Protein AF-A0A3N2QSH8-F1 (afdb_monomer_lite)

Radius of gyration: 25.94 Å; chains: 1; bounding box: 70×24×80 Å

Foldseek 3Di:
DDLVVLLVVQCVVLVQPDPVLVVLSVLLSVLVVLLVVLVVVLVVQLLVQLLLQQLCLLQVVHSPPSPDGDPVSSVLSVLCSDPDPVSNVVSQVSSVVSVDHSVVSSVVSCVVCVVVSVVSVVSSVVSVVVSVVSSVVSVVVVVVDDDPDDPPPPPPDD

Secondary structure (DSSP, 8-state):
--HHHHHHHHHHHH---SHHHHHHHHHHHHHHHHHHHHHHHHHHHHHHHHHHHHHHHHHTSGGG-TTS--HHHHHHHHHHTSS-HHHHHHHHHHHHHTT--HHHHHHHHHHHHHHHHHHHHHHHHHHHHHHHHHHHHHHHHHHHSPPS----------

pLDDT: mean 88.83, std 12.8, range [48.31, 97.88]

Sequence (158 aa):
MSHEALREALLNDLNPATPYERVLAENIIGLEWEAYRYRRMRDSMIRNRFRELAAGAFAGGGIFEGLITDPESRAQAAALAGANAASHEKASEELAAKGFSVPEILAKAYVELAPTLEPLERHIAQMEERRRRLRGDLDTLTARAPIEDAVLVVNDDD

Structure (mmCIF, N/CA/C/O backbone):
data_AF-A0A3N2QSH8-F1
#
_entry.id   AF-A0A3N2QSH8-F1
#
loop_
_atom_site.group_PDB
_atom_site.id
_atom_site.type_symbol
_atom_site.label_atom_id
_atom_site.label_alt_id
_atom_site.label_comp_id
_atom_site.label_asym_id
_atom_site.label_entity_id
_atom_site.label_seq_id
_atom_site.pdbx_PDB_ins_code
_atom_site.Cartn_x
_atom_site.Cartn_y
_atom_site.Cartn_z
_atom_site.occupancy
_atom_site.B_iso_or_equiv
_atom_site.auth_seq_id
_atom_site.auth_comp_id
_atom_site.auth_asym_id
_atom_site.auth_atom_id
_atom_site.pdbx_PDB_model_num
ATOM 1 N N . MET A 1 1 ? 13.144 -0.237 3.543 1.00 82.00 1 MET A N 1
ATOM 2 C CA . MET A 1 1 ? 13.925 -0.126 2.298 1.00 82.00 1 MET A CA 1
ATOM 3 C C . MET A 1 1 ? 14.118 1.346 1.980 1.00 82.00 1 MET A C 1
ATOM 5 O O . MET A 1 1 ? 13.132 2.080 2.015 1.00 82.00 1 MET A O 1
ATOM 9 N N . SER A 1 2 ? 15.362 1.782 1.784 1.00 92.62 2 SER A N 1
ATOM 10 C CA . SER A 1 2 ? 15.688 3.130 1.303 1.00 92.62 2 SER A CA 1
ATOM 11 C C . SER A 1 2 ? 15.571 3.188 -0.222 1.00 92.62 2 SER A C 1
ATOM 13 O O . SER A 1 2 ? 15.555 2.146 -0.877 1.00 92.62 2 SER A O 1
ATOM 15 N N . HIS A 1 3 ? 15.502 4.399 -0.780 1.00 94.00 3 HIS A N 1
ATOM 16 C CA . HIS A 1 3 ? 15.554 4.590 -2.229 1.00 94.00 3 HIS A CA 1
ATOM 17 C C . HIS A 1 3 ? 16.851 4.023 -2.820 1.00 94.00 3 HIS A C 1
ATOM 19 O O . HIS A 1 3 ? 16.791 3.303 -3.807 1.00 94.00 3 HIS A O 1
ATOM 25 N N . GLU A 1 4 ? 17.997 4.268 -2.173 1.00 94.62 4 GLU A N 1
ATOM 26 C CA . GLU A 1 4 ? 19.292 3.795 -2.676 1.00 94.62 4 GLU A CA 1
ATOM 27 C C . GLU A 1 4 ? 19.375 2.269 -2.725 1.00 94.62 4 GLU A C 1
ATOM 29 O O . GLU A 1 4 ? 19.746 1.713 -3.748 1.00 94.62 4 GLU A O 1
ATOM 34 N N . ALA A 1 5 ? 18.923 1.576 -1.674 1.00 94.19 5 ALA A N 1
ATOM 35 C CA . ALA A 1 5 ? 18.935 0.114 -1.660 1.00 94.19 5 ALA A CA 1
ATOM 36 C C . ALA A 1 5 ? 18.034 -0.488 -2.755 1.00 94.19 5 ALA A C 1
ATOM 38 O O . ALA A 1 5 ? 18.371 -1.515 -3.338 1.00 94.19 5 ALA A O 1
ATOM 39 N N . LEU A 1 6 ? 16.889 0.147 -3.043 1.00 93.25 6 LEU A N 1
ATOM 40 C CA . LEU A 1 6 ? 16.027 -0.259 -4.156 1.00 93.25 6 LEU A CA 1
ATOM 41 C C . LEU A 1 6 ? 16.713 -0.002 -5.501 1.00 93.25 6 LEU A C 1
ATOM 43 O O . LEU A 1 6 ? 16.690 -0.862 -6.378 1.00 93.25 6 LEU A O 1
ATOM 47 N N . ARG A 1 7 ? 17.309 1.181 -5.655 1.00 96.06 7 ARG A N 1
ATOM 48 C CA . ARG A 1 7 ? 17.996 1.599 -6.872 1.00 96.06 7 ARG A CA 1
ATOM 49 C C . ARG A 1 7 ? 19.154 0.666 -7.207 1.00 96.06 7 ARG A C 1
ATOM 51 O O . ARG A 1 7 ? 19.215 0.188 -8.331 1.00 96.06 7 ARG A O 1
ATOM 58 N N . GLU A 1 8 ? 20.025 0.365 -6.249 1.00 95.88 8 GLU A N 1
ATOM 59 C CA . GLU A 1 8 ? 21.145 -0.565 -6.439 1.00 95.88 8 GLU A CA 1
ATOM 60 C C . GLU A 1 8 ? 20.663 -1.963 -6.846 1.00 95.88 8 GLU A C 1
ATOM 62 O O . GLU A 1 8 ? 21.159 -2.531 -7.820 1.00 95.88 8 GLU A O 1
ATOM 67 N N . ALA A 1 9 ? 19.659 -2.501 -6.147 1.00 95.38 9 ALA A N 1
ATOM 68 C CA . ALA A 1 9 ? 19.107 -3.816 -6.456 1.00 95.38 9 ALA A CA 1
ATOM 69 C C . ALA A 1 9 ? 18.508 -3.874 -7.871 1.00 95.38 9 ALA A C 1
ATOM 71 O O . ALA A 1 9 ? 18.767 -4.820 -8.612 1.00 95.38 9 ALA A O 1
ATOM 72 N N . LEU A 1 10 ? 17.741 -2.852 -8.260 1.00 95.31 10 LEU A N 1
ATOM 73 C CA . LEU A 1 10 ? 17.116 -2.796 -9.579 1.00 95.31 10 LEU A CA 1
ATOM 74 C C . LEU A 1 10 ? 18.111 -2.484 -10.695 1.00 95.31 10 LEU A C 1
ATOM 76 O O . LEU A 1 10 ? 17.965 -3.028 -11.779 1.00 95.31 10 LEU A O 1
ATOM 80 N N . LEU A 1 11 ? 19.139 -1.664 -10.472 1.00 95.38 11 LEU A N 1
ATOM 81 C CA . LEU A 1 11 ? 20.185 -1.465 -11.481 1.00 95.38 11 LEU A CA 1
ATOM 82 C C . LEU A 1 11 ? 20.936 -2.766 -11.774 1.00 95.38 11 LEU A C 1
ATOM 84 O O . LEU A 1 11 ? 21.236 -3.032 -12.936 1.00 95.38 11 LEU A O 1
ATOM 88 N N . ASN A 1 12 ? 21.193 -3.581 -10.747 1.00 93.88 12 ASN A N 1
ATOM 89 C CA . ASN A 1 12 ? 21.800 -4.899 -10.924 1.00 93.88 12 ASN A CA 1
ATOM 90 C C . ASN A 1 12 ? 20.878 -5.867 -11.683 1.00 93.88 12 ASN A C 1
ATOM 92 O O . ASN A 1 12 ? 21.361 -6.608 -12.532 1.00 93.88 12 ASN A O 1
ATOM 96 N N . ASP A 1 13 ? 19.570 -5.852 -11.411 1.00 93.88 13 ASP A N 1
ATOM 97 C CA . ASP A 1 13 ? 18.587 -6.703 -12.105 1.00 93.88 13 ASP A CA 1
ATOM 98 C C . ASP A 1 13 ? 18.350 -6.279 -13.565 1.00 93.88 13 ASP A C 1
ATOM 100 O O . ASP A 1 13 ? 18.272 -7.108 -14.470 1.00 93.88 13 ASP A O 1
ATOM 104 N N . LEU A 1 14 ? 18.245 -4.972 -13.811 1.00 94.12 14 LEU A N 1
ATOM 105 C CA . LEU A 1 14 ? 18.000 -4.419 -15.142 1.00 94.12 14 LEU A CA 1
ATOM 106 C C . LEU A 1 14 ? 19.248 -4.480 -16.035 1.00 94.12 14 LEU A C 1
ATOM 108 O O . LEU A 1 14 ? 19.098 -4.489 -17.253 1.00 94.12 14 LEU A O 1
ATOM 112 N N . ASN A 1 15 ? 20.445 -4.501 -15.435 1.00 93.88 15 ASN A N 1
ATOM 113 C CA . ASN A 1 15 ? 21.757 -4.595 -16.083 1.00 93.88 15 ASN A CA 1
ATOM 114 C C . ASN A 1 15 ? 21.886 -3.783 -17.396 1.00 93.88 15 ASN A C 1
ATOM 116 O O . ASN A 1 15 ? 22.159 -4.354 -18.455 1.00 93.88 15 ASN A O 1
ATOM 120 N N . PRO A 1 16 ? 21.675 -2.454 -17.363 1.00 94.38 16 PRO A N 1
ATOM 121 C CA . PRO A 1 16 ? 21.748 -1.631 -18.566 1.00 94.38 16 PRO A CA 1
ATOM 122 C C . PRO A 1 16 ? 23.185 -1.567 -19.107 1.00 94.38 16 PRO A C 1
ATOM 124 O O . PRO A 1 16 ? 24.100 -1.135 -18.399 1.00 94.38 16 PRO A O 1
ATOM 127 N N . ALA A 1 17 ? 23.375 -1.934 -20.374 1.00 92.12 17 ALA A N 1
ATOM 128 C CA . ALA A 1 17 ? 24.671 -1.955 -21.048 1.00 92.12 17 ALA A CA 1
ATOM 129 C C . ALA A 1 17 ? 25.019 -0.599 -21.678 1.00 92.12 17 ALA A C 1
ATOM 131 O O . ALA A 1 17 ? 26.178 -0.181 -21.667 1.00 92.12 17 ALA A O 1
ATOM 132 N N . THR A 1 18 ? 24.021 0.120 -22.199 1.00 93.31 18 THR A N 1
ATOM 133 C CA . THR A 1 18 ? 24.234 1.416 -22.865 1.00 93.31 18 THR A CA 1
ATOM 134 C C . THR A 1 18 ? 23.843 2.612 -21.984 1.00 93.31 18 THR A C 1
ATOM 136 O O . THR A 1 18 ? 23.023 2.485 -21.068 1.00 93.31 18 THR A O 1
ATOM 139 N N . PRO A 1 19 ? 24.369 3.828 -22.254 1.00 93.81 19 PRO A N 1
ATOM 140 C CA . PRO A 1 19 ? 23.937 5.036 -21.546 1.00 93.81 19 PRO A CA 1
ATOM 141 C C . PRO A 1 19 ? 22.431 5.303 -21.664 1.00 93.81 19 PRO A C 1
ATOM 143 O O . PRO A 1 19 ? 21.815 5.791 -20.720 1.00 93.81 19 PRO A O 1
ATOM 146 N N . TYR A 1 20 ? 21.826 4.965 -22.805 1.00 93.50 20 TYR A N 1
ATOM 147 C CA . TYR A 1 20 ? 20.392 5.143 -23.013 1.00 93.50 20 TYR A CA 1
ATOM 148 C C . TYR A 1 20 ? 19.565 4.134 -22.206 1.00 93.50 20 TYR A C 1
ATOM 150 O O . TYR A 1 20 ? 18.618 4.524 -21.524 1.00 93.50 20 TYR A O 1
ATOM 158 N N . GLU A 1 21 ? 19.971 2.863 -22.190 1.00 94.38 21 GLU A N 1
ATOM 159 C CA . GLU A 1 21 ? 19.366 1.843 -21.325 1.00 94.38 21 GLU A CA 1
ATOM 160 C C . GLU A 1 21 ? 19.459 2.227 -19.848 1.00 94.38 21 GLU A C 1
ATOM 162 O O . GLU A 1 21 ? 18.508 2.025 -19.096 1.00 94.38 21 GLU A O 1
ATOM 167 N N . ARG A 1 22 ? 20.562 2.864 -19.430 1.00 95.81 22 ARG A N 1
ATOM 168 C CA . ARG A 1 22 ? 20.713 3.374 -18.062 1.00 95.81 22 ARG A CA 1
ATOM 169 C C . ARG A 1 22 ? 19.676 4.446 -17.734 1.00 95.81 22 ARG A C 1
ATOM 171 O O . ARG A 1 22 ? 19.109 4.413 -16.649 1.00 95.81 22 ARG A O 1
ATOM 178 N N . VAL A 1 23 ? 19.378 5.360 -18.659 1.00 96.69 23 VAL A N 1
ATOM 179 C CA . VAL A 1 23 ? 18.314 6.364 -18.466 1.00 96.69 23 VAL A CA 1
ATOM 180 C C . VAL A 1 23 ? 16.941 5.699 -18.338 1.00 96.69 23 VAL A C 1
ATOM 182 O O . VAL A 1 23 ? 16.148 6.085 -17.478 1.00 96.69 23 VAL A O 1
ATOM 185 N N . LEU A 1 24 ? 16.648 4.685 -19.159 1.00 96.44 24 LEU A N 1
ATOM 186 C CA . LEU A 1 24 ? 15.400 3.924 -19.046 1.00 96.44 24 LEU A CA 1
ATOM 187 C C . LEU A 1 24 ? 15.309 3.187 -17.705 1.00 96.44 24 LEU A C 1
ATOM 189 O O . LEU A 1 24 ? 14.265 3.245 -17.053 1.00 96.44 24 LEU A O 1
ATOM 193 N N . ALA A 1 25 ? 16.402 2.564 -17.265 1.00 97.12 25 ALA A N 1
ATOM 194 C CA . ALA A 1 25 ? 16.480 1.879 -15.983 1.00 97.12 25 ALA A CA 1
ATOM 195 C C . ALA A 1 25 ? 16.228 2.833 -14.803 1.00 97.12 25 ALA A C 1
ATOM 197 O O . ALA A 1 25 ? 15.395 2.537 -13.950 1.00 97.12 25 ALA A O 1
ATOM 198 N N . GLU A 1 26 ? 16.851 4.015 -14.784 1.00 97.38 26 GLU A N 1
ATOM 199 C CA . GLU A 1 26 ? 16.611 5.030 -13.743 1.00 97.38 26 GLU A CA 1
ATOM 200 C C . GLU A 1 26 ? 15.147 5.503 -13.722 1.00 97.38 26 GLU A C 1
ATOM 202 O O . GLU A 1 26 ? 14.553 5.661 -12.655 1.00 97.38 26 GLU A O 1
ATOM 207 N N . ASN A 1 27 ? 14.516 5.657 -14.891 1.00 97.69 27 ASN A N 1
ATOM 208 C CA . ASN A 1 27 ? 13.095 6.004 -14.970 1.00 97.69 27 ASN A CA 1
ATOM 209 C C . ASN A 1 27 ? 12.192 4.891 -14.410 1.00 97.69 27 ASN A C 1
ATOM 211 O O . ASN A 1 27 ? 11.222 5.182 -13.709 1.00 97.69 27 ASN A O 1
ATOM 215 N N . ILE A 1 28 ? 12.502 3.622 -14.698 1.00 97.81 28 ILE A N 1
ATOM 216 C CA . ILE A 1 28 ? 11.795 2.459 -14.136 1.00 97.81 28 ILE A CA 1
ATOM 217 C C . ILE A 1 28 ? 11.923 2.450 -12.609 1.00 97.81 28 ILE A C 1
ATO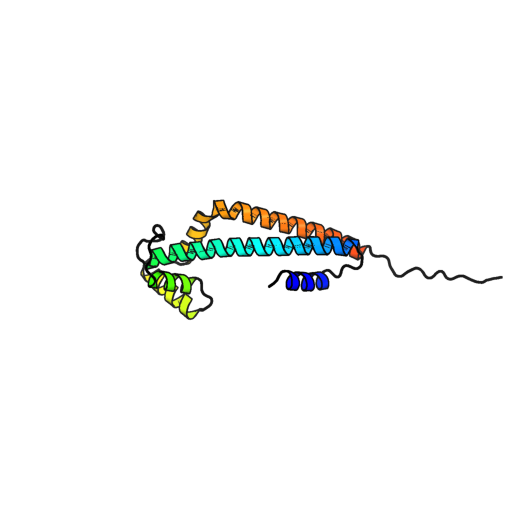M 219 O O . ILE A 1 28 ? 10.924 2.266 -11.913 1.00 97.81 28 ILE A O 1
ATOM 223 N N . ILE A 1 29 ? 13.127 2.693 -12.089 1.00 97.38 29 ILE A N 1
ATOM 224 C CA . ILE A 1 29 ? 13.412 2.739 -10.649 1.00 97.38 29 ILE A CA 1
ATOM 225 C C . ILE A 1 29 ? 12.629 3.863 -9.971 1.00 97.38 29 ILE A C 1
ATOM 227 O O . ILE A 1 29 ? 12.003 3.631 -8.934 1.00 97.38 29 ILE A O 1
ATOM 231 N N . GLY A 1 30 ? 12.612 5.056 -10.571 1.00 97.38 30 GLY A N 1
ATOM 232 C CA . GLY A 1 30 ? 11.832 6.187 -10.070 1.00 97.38 30 GLY A CA 1
ATOM 233 C C . GLY A 1 30 ? 10.345 5.848 -9.949 1.00 97.38 30 GLY A C 1
ATOM 234 O O . GLY A 1 30 ? 9.751 6.047 -8.889 1.00 97.38 30 GLY A O 1
ATOM 235 N N . LEU A 1 31 ? 9.764 5.244 -10.992 1.00 97.50 31 LEU A N 1
ATOM 236 C CA . LEU A 1 31 ? 8.364 4.804 -10.980 1.00 97.50 31 LEU A CA 1
ATOM 237 C C . LEU A 1 31 ? 8.097 3.728 -9.922 1.00 97.50 31 LEU A C 1
ATOM 239 O O . LEU A 1 31 ? 7.061 3.766 -9.258 1.00 97.50 31 LEU A O 1
ATOM 243 N N . GLU A 1 32 ? 9.018 2.780 -9.735 1.00 96.94 32 GLU A N 1
ATOM 244 C CA . GLU A 1 32 ? 8.866 1.738 -8.716 1.00 96.94 32 GLU A CA 1
ATOM 245 C C . GLU A 1 32 ? 8.893 2.325 -7.303 1.00 96.94 32 GLU A C 1
ATOM 247 O O . GLU A 1 32 ? 8.078 1.962 -6.447 1.00 96.94 32 GLU A O 1
ATOM 252 N N . TRP A 1 33 ? 9.801 3.269 -7.058 1.00 96.88 33 TRP A N 1
ATOM 253 C CA . TRP A 1 33 ? 9.900 3.944 -5.774 1.00 96.88 33 TRP A CA 1
ATOM 254 C C . TRP A 1 33 ? 8.655 4.769 -5.458 1.00 96.88 33 TRP A C 1
ATOM 256 O O . TRP A 1 33 ? 8.132 4.703 -4.340 1.00 96.88 33 TRP A O 1
ATOM 266 N N . GLU A 1 34 ? 8.153 5.526 -6.431 1.00 96.62 34 GLU A N 1
ATOM 267 C CA . GLU A 1 34 ? 6.919 6.287 -6.272 1.00 96.62 34 GLU A CA 1
ATOM 268 C C . GLU A 1 34 ? 5.737 5.349 -6.008 1.00 96.62 34 GLU A C 1
ATOM 270 O O . GLU A 1 34 ? 5.054 5.510 -4.993 1.00 96.62 34 GLU A O 1
ATOM 275 N N . ALA A 1 35 ? 5.554 4.296 -6.808 1.00 96.12 35 ALA A N 1
ATOM 276 C CA . ALA A 1 35 ? 4.497 3.309 -6.591 1.00 96.12 35 ALA A CA 1
ATOM 277 C C . ALA A 1 35 ? 4.576 2.665 -5.196 1.00 96.12 35 ALA A C 1
ATOM 279 O O . ALA A 1 35 ? 3.560 2.544 -4.505 1.00 96.12 35 ALA A O 1
ATOM 280 N N . TYR A 1 36 ? 5.778 2.318 -4.726 1.00 95.25 36 TYR A N 1
ATOM 281 C CA . TYR A 1 36 ? 5.994 1.837 -3.361 1.00 95.25 36 TYR A CA 1
ATOM 282 C C . TYR A 1 36 ? 5.563 2.865 -2.302 1.00 95.25 36 TYR A C 1
ATOM 284 O O . TYR A 1 36 ? 4.869 2.507 -1.345 1.00 95.25 36 TYR A O 1
ATOM 292 N N . ARG A 1 37 ? 5.923 4.145 -2.464 1.00 95.81 37 ARG A N 1
ATOM 293 C CA . ARG A 1 37 ? 5.518 5.214 -1.536 1.00 95.81 37 ARG A CA 1
ATOM 294 C C . ARG A 1 37 ? 4.004 5.395 -1.495 1.00 95.81 37 ARG A C 1
ATOM 296 O O . ARG A 1 37 ? 3.452 5.510 -0.401 1.00 95.81 37 ARG A O 1
ATOM 303 N N . TYR A 1 38 ? 3.339 5.381 -2.647 1.00 96.25 38 TYR A N 1
ATOM 304 C CA . TYR A 1 38 ? 1.884 5.501 -2.726 1.00 96.25 38 TYR A CA 1
ATOM 305 C C . TYR A 1 38 ? 1.171 4.302 -2.096 1.00 96.25 38 TYR A C 1
ATOM 307 O O . TYR A 1 38 ? 0.248 4.499 -1.306 1.00 96.25 38 TYR A O 1
ATOM 315 N N . ARG A 1 39 ? 1.643 3.071 -2.341 1.00 95.69 39 ARG A N 1
ATOM 316 C CA . ARG A 1 39 ? 1.136 1.867 -1.657 1.00 95.69 39 ARG A CA 1
ATOM 317 C C . ARG A 1 39 ? 1.293 1.983 -0.140 1.00 95.69 39 ARG A C 1
ATOM 319 O O . ARG A 1 39 ? 0.333 1.787 0.596 1.00 95.69 39 ARG A O 1
ATOM 326 N N . ARG A 1 40 ? 2.468 2.407 0.335 1.00 95.50 40 ARG A N 1
ATOM 327 C CA . ARG A 1 40 ? 2.722 2.619 1.768 1.00 95.50 40 ARG A CA 1
ATOM 328 C C . ARG A 1 40 ? 1.818 3.697 2.370 1.00 95.50 40 ARG A C 1
ATOM 330 O O . ARG A 1 40 ? 1.364 3.538 3.504 1.00 95.50 40 ARG A O 1
ATOM 337 N N . MET A 1 41 ? 1.571 4.787 1.647 1.00 95.81 41 MET A N 1
ATOM 338 C CA . MET A 1 41 ? 0.663 5.847 2.083 1.00 95.81 41 MET A CA 1
ATOM 339 C C . MET A 1 41 ? -0.774 5.328 2.197 1.00 95.81 41 MET A C 1
ATOM 341 O O . MET A 1 41 ? -1.374 5.477 3.260 1.00 95.81 41 MET A O 1
ATOM 345 N N . ARG A 1 42 ? -1.277 4.640 1.162 1.00 95.75 42 ARG A N 1
ATOM 346 C CA . ARG A 1 42 ? -2.593 3.982 1.153 1.00 95.75 42 ARG A CA 1
ATOM 347 C C . ARG A 1 42 ? -2.750 3.036 2.344 1.00 95.75 42 ARG A C 1
ATOM 349 O O . ARG A 1 42 ? -3.691 3.166 3.121 1.00 95.75 42 ARG A O 1
ATOM 356 N N . ASP A 1 43 ? -1.791 2.135 2.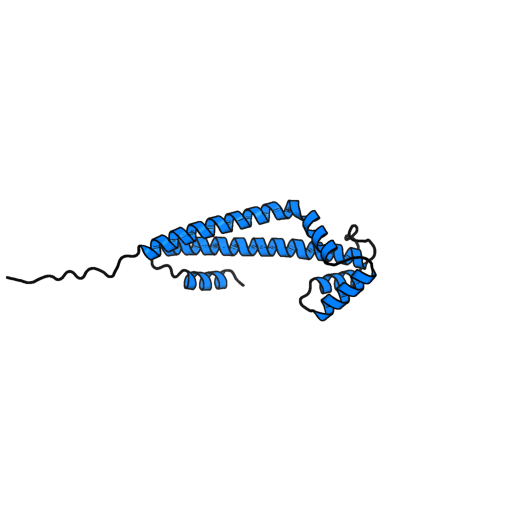537 1.00 95.06 43 ASP A N 1
ATOM 357 C CA . ASP A 1 43 ? -1.830 1.150 3.621 1.00 95.06 43 ASP A CA 1
ATOM 358 C C . ASP A 1 43 ? -1.781 1.821 5.005 1.00 95.06 43 ASP A C 1
ATOM 360 O O . ASP A 1 43 ? -2.417 1.355 5.950 1.00 95.06 43 ASP A O 1
ATOM 364 N N . SER A 1 44 ? -1.052 2.936 5.137 1.00 95.00 44 SER A N 1
ATOM 365 C CA . SER A 1 44 ? -0.996 3.704 6.388 1.00 95.00 44 SER A CA 1
ATOM 366 C C . SER A 1 44 ? -2.328 4.392 6.686 1.00 95.00 44 SER A C 1
ATOM 368 O O . SER A 1 44 ? -2.777 4.355 7.829 1.00 95.00 44 SER A O 1
ATOM 370 N N . MET A 1 45 ? -2.983 4.969 5.672 1.00 95.38 45 MET A N 1
ATOM 371 C CA . MET A 1 45 ? -4.317 5.564 5.806 1.00 95.38 45 MET A CA 1
ATOM 372 C C . MET A 1 45 ? -5.344 4.520 6.252 1.00 95.38 45 MET A C 1
ATOM 374 O O . MET A 1 45 ? -6.031 4.734 7.249 1.00 95.38 45 MET A O 1
ATOM 378 N N . ILE A 1 46 ? -5.385 3.363 5.581 1.00 95.19 46 ILE A N 1
ATOM 379 C CA . ILE A 1 46 ? -6.303 2.266 5.921 1.00 95.19 46 ILE A CA 1
ATOM 380 C C . ILE A 1 46 ? -6.051 1.772 7.345 1.00 95.19 46 ILE A C 1
ATOM 382 O O . ILE A 1 46 ? -6.989 1.670 8.131 1.00 95.19 46 ILE A O 1
ATOM 386 N N . ARG A 1 47 ? -4.791 1.500 7.713 1.00 94.25 47 ARG A N 1
ATOM 387 C CA . ARG A 1 47 ? -4.457 1.026 9.066 1.00 94.25 47 ARG A CA 1
ATOM 388 C C . ARG A 1 47 ? -4.803 2.042 10.145 1.00 94.25 47 ARG A C 1
ATOM 390 O O . ARG A 1 47 ? -5.268 1.643 11.208 1.00 94.25 47 ARG A O 1
ATOM 397 N N . ASN A 1 48 ? -4.568 3.329 9.900 1.00 93.81 48 ASN A N 1
ATOM 398 C CA . ASN A 1 48 ? -4.916 4.371 10.860 1.00 93.81 48 ASN A CA 1
ATOM 399 C C . ASN A 1 48 ? -6.430 4.450 11.039 1.00 93.81 48 ASN A C 1
ATOM 401 O O . ASN A 1 48 ? -6.901 4.385 12.171 1.00 93.81 48 ASN A O 1
ATOM 405 N N . ARG A 1 49 ? -7.192 4.468 9.938 1.00 93.75 49 ARG A N 1
ATOM 406 C CA . ARG A 1 49 ? -8.652 4.521 10.025 1.00 93.75 49 ARG A CA 1
ATOM 407 C C . ARG A 1 49 ? -9.238 3.277 10.684 1.00 93.75 49 ARG A C 1
ATOM 409 O O . ARG A 1 49 ? -10.106 3.387 11.541 1.00 93.75 49 ARG A O 1
ATOM 416 N N . PHE A 1 50 ? -8.720 2.099 10.348 1.00 94.50 50 PHE A N 1
ATOM 417 C CA . PHE A 1 50 ? -9.082 0.852 11.014 1.00 94.50 50 PHE A CA 1
ATOM 418 C C . PHE A 1 50 ? -8.869 0.935 12.534 1.00 94.50 50 PHE A C 1
ATOM 420 O O . PHE A 1 50 ? -9.765 0.573 13.291 1.00 94.50 50 PHE A O 1
ATOM 427 N N . ARG A 1 51 ? -7.722 1.457 12.994 1.00 93.12 51 ARG A N 1
ATOM 428 C CA . ARG A 1 51 ? -7.436 1.618 14.431 1.00 93.12 51 ARG A CA 1
ATOM 429 C C . ARG A 1 51 ? -8.391 2.589 15.118 1.00 93.12 51 ARG A C 1
ATOM 431 O O . ARG A 1 51 ? -8.801 2.317 16.239 1.00 93.12 51 ARG A O 1
ATOM 438 N N . GLU A 1 52 ? -8.750 3.693 14.469 1.00 91.81 52 GLU A N 1
ATOM 439 C CA . GLU A 1 52 ? -9.729 4.651 15.004 1.00 91.81 52 GLU A CA 1
ATOM 440 C C . GLU A 1 52 ? -11.102 3.998 15.196 1.00 91.81 52 GLU A C 1
ATOM 442 O O . GLU A 1 52 ? -11.696 4.086 16.271 1.00 91.81 52 GLU A O 1
ATOM 447 N N . LEU A 1 53 ? -11.583 3.290 14.171 1.00 92.69 53 LEU A N 1
ATOM 448 C CA . LEU A 1 53 ? -12.870 2.598 14.215 1.00 92.69 53 LEU A CA 1
ATOM 449 C C . LEU A 1 53 ? -12.872 1.455 15.241 1.00 92.69 53 LEU A C 1
ATOM 451 O O . LEU A 1 53 ? -13.831 1.308 15.997 1.00 92.69 53 LEU A O 1
ATOM 455 N N . ALA A 1 54 ? -11.789 0.677 15.306 1.00 92.69 54 ALA A N 1
ATOM 456 C CA . ALA A 1 54 ? -11.622 -0.383 16.293 1.00 92.69 54 ALA A CA 1
ATOM 457 C C . ALA A 1 54 ? -11.589 0.167 17.724 1.00 92.69 54 ALA A C 1
ATOM 459 O O . ALA A 1 54 ? -12.236 -0.392 18.604 1.00 92.69 54 ALA A O 1
ATOM 460 N N . ALA A 1 55 ? -10.901 1.286 17.962 1.00 92.38 55 ALA A N 1
ATOM 461 C CA . ALA A 1 55 ? -10.873 1.913 19.279 1.00 92.38 55 ALA A CA 1
ATOM 462 C C . ALA A 1 55 ? -12.270 2.406 19.701 1.00 92.38 55 ALA A C 1
ATOM 464 O O . ALA A 1 55 ? -12.652 2.225 20.854 1.00 92.38 55 ALA A O 1
ATOM 465 N N . GLY A 1 56 ? -13.060 2.962 18.774 1.00 90.81 56 GLY A N 1
ATOM 466 C CA . GLY A 1 56 ? -14.463 3.316 19.034 1.00 90.81 56 GLY A CA 1
ATOM 467 C C . GLY A 1 56 ? -15.329 2.101 19.388 1.00 90.81 56 GLY A C 1
ATOM 468 O O . GLY A 1 56 ? -16.117 2.146 20.335 1.00 90.81 56 GLY A O 1
ATOM 469 N N . ALA A 1 57 ? -15.125 0.982 18.687 1.00 90.94 57 ALA A N 1
ATOM 470 C CA . ALA A 1 57 ? -15.809 -0.277 18.972 1.00 90.94 57 ALA A CA 1
ATOM 471 C C . ALA A 1 57 ? -15.446 -0.844 20.360 1.00 90.94 57 ALA A C 1
ATOM 473 O O . ALA A 1 57 ? -16.335 -1.288 21.090 1.00 90.94 57 ALA A O 1
ATOM 474 N N . PHE A 1 58 ? -14.174 -0.771 20.772 1.00 90.56 58 PHE A N 1
ATOM 475 C CA . PHE A 1 58 ? -13.751 -1.163 22.123 1.00 90.56 58 PHE A CA 1
ATOM 476 C C . PHE A 1 58 ? -14.342 -0.259 23.211 1.00 90.56 58 PHE A C 1
ATOM 478 O O . PHE A 1 58 ? -14.847 -0.779 24.211 1.00 90.56 58 PHE A O 1
ATOM 485 N N . ALA A 1 59 ? -14.383 1.055 22.978 1.00 88.44 59 ALA A N 1
ATOM 486 C CA . ALA A 1 59 ? -14.936 2.041 23.908 1.00 88.44 59 ALA A CA 1
ATOM 487 C C . ALA A 1 59 ? -16.471 1.971 24.055 1.00 88.44 59 ALA A C 1
ATOM 489 O O . ALA A 1 59 ? -17.036 2.602 24.945 1.00 88.44 59 ALA A O 1
ATOM 490 N N . GLY A 1 60 ? -17.162 1.205 23.201 1.00 81.38 60 GLY A N 1
ATOM 491 C CA . GLY A 1 60 ? -18.618 1.039 23.244 1.00 81.38 60 GLY A CA 1
ATOM 492 C C . GLY A 1 60 ? -19.418 2.087 22.458 1.00 81.38 60 GLY A C 1
ATOM 493 O O . GLY A 1 60 ? -20.636 1.964 22.399 1.00 81.38 60 GLY A O 1
ATOM 494 N N . GLY A 1 61 ? -18.762 3.051 21.793 1.00 69.88 61 GLY A N 1
ATOM 495 C CA . GLY A 1 61 ? -19.395 4.026 20.875 1.00 69.88 61 GLY A CA 1
ATOM 496 C C . GLY A 1 61 ? -19.733 3.448 19.489 1.00 69.88 61 GLY A C 1
ATOM 497 O O . GLY A 1 61 ? -20.154 4.142 18.562 1.00 69.88 61 GLY A O 1
ATOM 498 N N . GLY A 1 62 ? -19.509 2.145 19.312 1.00 71.62 62 GLY A N 1
ATOM 499 C CA . GLY A 1 62 ? -19.687 1.445 18.049 1.00 71.62 62 GLY A CA 1
ATOM 500 C C . GLY A 1 62 ? -18.718 1.903 16.957 1.00 71.62 62 GLY A C 1
ATOM 501 O O . GLY A 1 62 ? -17.812 2.709 17.161 1.00 71.62 62 GLY A O 1
ATOM 502 N N . ILE A 1 63 ? -18.918 1.386 15.746 1.00 66.00 63 ILE A N 1
ATOM 503 C CA . ILE A 1 63 ? -18.030 1.655 14.603 1.00 66.00 63 ILE A CA 1
ATOM 504 C C . ILE A 1 63 ? -18.267 3.061 14.005 1.00 66.00 63 ILE A C 1
ATOM 506 O O . ILE A 1 63 ? -17.811 3.340 12.903 1.00 66.00 63 ILE A O 1
ATOM 510 N N . PHE A 1 64 ? -19.051 3.940 14.638 1.00 63.66 64 PHE A N 1
ATOM 511 C CA . PHE A 1 64 ? -19.419 5.261 14.096 1.00 63.66 64 PHE A CA 1
ATOM 512 C C . PHE A 1 64 ? -18.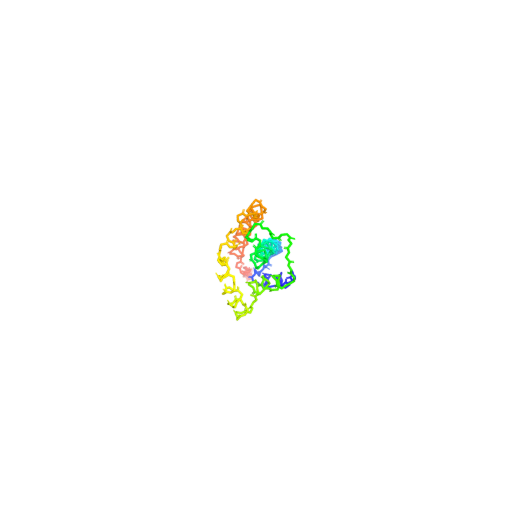847 6.439 14.907 1.00 63.66 64 PHE A C 1
ATOM 514 O O . PHE A 1 64 ? -18.743 7.533 14.359 1.00 63.66 64 PHE A O 1
ATOM 521 N N . GLU A 1 65 ? -18.411 6.231 16.155 1.00 60.34 65 GLU A N 1
ATOM 522 C CA . GLU A 1 65 ? -18.070 7.319 17.095 1.00 60.34 65 GLU A CA 1
ATOM 523 C C . GLU A 1 65 ? -16.586 7.349 17.519 1.00 60.34 65 GLU A C 1
ATOM 525 O O . GLU A 1 65 ? -16.246 7.698 18.646 1.00 60.34 65 GLU A O 1
ATOM 530 N N . GLY A 1 66 ? -15.660 7.009 16.618 1.00 55.06 66 GLY A N 1
ATOM 531 C CA . GLY A 1 66 ? -14.224 6.840 16.917 1.00 55.06 66 GLY A CA 1
ATOM 532 C C . GLY A 1 66 ? -13.416 8.092 17.314 1.00 55.06 66 GLY A C 1
ATOM 533 O O . GLY A 1 66 ? -12.195 8.077 17.186 1.00 55.06 66 GLY A O 1
ATOM 534 N N . LEU A 1 67 ? -14.041 9.189 17.755 1.00 60.06 67 LEU A N 1
ATOM 535 C CA . LEU A 1 67 ? -13.349 10.459 18.030 1.00 60.06 67 LEU A CA 1
ATOM 536 C C . LEU A 1 67 ? -12.892 10.623 19.489 1.00 60.06 67 LEU A C 1
ATOM 538 O O . LEU A 1 67 ? -11.931 11.352 19.739 1.00 60.06 67 LEU A O 1
ATOM 542 N N . ILE A 1 68 ? -13.517 9.934 20.451 1.00 61.66 68 ILE A N 1
ATOM 543 C CA . ILE A 1 68 ? -13.121 9.977 21.868 1.00 61.66 68 ILE A CA 1
ATOM 544 C C . ILE A 1 68 ? -13.001 8.545 22.386 1.00 61.66 68 ILE A C 1
ATOM 546 O O . ILE A 1 68 ? -13.996 7.862 22.595 1.00 61.66 68 ILE A O 1
ATOM 550 N N . THR A 1 69 ? -11.765 8.092 22.588 1.00 76.00 69 THR A N 1
ATOM 551 C CA . THR A 1 69 ? -11.457 6.740 23.069 1.00 76.00 69 THR A CA 1
ATOM 552 C C . THR A 1 69 ? -10.405 6.825 24.165 1.00 76.00 69 THR A C 1
ATOM 554 O O . THR A 1 69 ? -9.441 7.592 24.049 1.00 76.00 69 THR A O 1
ATOM 557 N N . ASP A 1 70 ? -10.558 6.020 25.206 1.00 86.75 70 ASP A N 1
ATOM 558 C CA . ASP A 1 70 ? -9.582 5.902 26.281 1.00 86.75 70 ASP A CA 1
ATOM 559 C C . ASP A 1 70 ? -8.277 5.208 25.797 1.00 86.75 70 ASP A C 1
ATOM 561 O O . ASP A 1 70 ? -8.230 4.636 24.697 1.00 86.75 70 ASP A O 1
ATOM 565 N N . PRO A 1 71 ? -7.177 5.287 26.570 1.00 89.31 71 PRO A N 1
ATOM 566 C CA . PRO A 1 71 ? -5.904 4.668 26.198 1.00 89.31 71 PRO A CA 1
ATOM 567 C C . PRO A 1 71 ? -5.941 3.138 26.055 1.00 89.31 71 PRO A C 1
ATOM 569 O O . PRO A 1 71 ? -5.179 2.602 25.249 1.00 89.31 71 PRO A O 1
ATOM 572 N N . GLU A 1 72 ? -6.801 2.438 26.799 1.00 90.38 72 GLU A N 1
ATOM 573 C CA . GLU A 1 72 ? -6.929 0.976 26.762 1.00 90.38 72 GLU A CA 1
ATOM 574 C C . GLU A 1 72 ? -7.563 0.533 25.442 1.00 90.38 72 GLU A C 1
ATOM 576 O O . GLU A 1 72 ? -6.970 -0.270 24.716 1.00 90.38 72 GLU A O 1
ATOM 581 N N . SER A 1 73 ? -8.668 1.170 25.045 1.00 90.00 73 SER A N 1
ATOM 582 C CA . SER A 1 73 ? -9.318 0.939 23.748 1.00 90.00 73 SER A CA 1
ATOM 583 C C . SER A 1 73 ? -8.361 1.162 22.568 1.00 90.00 73 SER A C 1
ATOM 585 O O . SER A 1 73 ? -8.372 0.422 21.580 1.00 90.00 73 SER A O 1
ATOM 587 N N . ARG A 1 74 ? -7.466 2.158 22.667 1.00 89.62 74 ARG A N 1
ATOM 588 C CA . ARG A 1 74 ? -6.420 2.399 21.653 1.00 89.62 74 ARG A CA 1
ATOM 589 C C . ARG A 1 74 ? -5.355 1.309 21.640 1.00 89.62 74 ARG A C 1
ATOM 591 O O . ARG A 1 74 ? -4.887 0.941 20.563 1.00 89.62 74 ARG A O 1
ATOM 598 N N . ALA A 1 75 ? -4.959 0.801 22.804 1.00 91.12 75 ALA A N 1
ATOM 599 C CA . ALA A 1 75 ? -3.996 -0.290 22.902 1.00 91.12 75 ALA A CA 1
ATOM 600 C C . ALA A 1 75 ? -4.566 -1.593 22.314 1.00 91.12 75 ALA A C 1
ATOM 602 O O . ALA A 1 75 ? -3.878 -2.265 21.544 1.00 91.12 75 ALA A O 1
ATOM 603 N N . GLN A 1 76 ? -5.836 -1.902 22.588 1.00 92.00 76 GLN A N 1
ATOM 604 C CA . GLN A 1 76 ? -6.543 -3.047 22.004 1.00 92.00 76 GLN A CA 1
ATOM 605 C C . GLN A 1 76 ? -6.673 -2.917 20.479 1.00 92.00 76 GLN A C 1
ATOM 607 O O . GLN A 1 76 ? -6.339 -3.841 19.735 1.00 92.00 76 GLN A O 1
ATOM 612 N N . ALA A 1 77 ? -7.045 -1.735 19.980 1.00 92.25 77 ALA A N 1
ATOM 613 C CA . ALA A 1 77 ? -7.069 -1.460 18.543 1.00 92.25 77 ALA A CA 1
ATOM 614 C C . ALA A 1 77 ? -5.680 -1.576 17.888 1.00 92.25 77 ALA A C 1
ATOM 616 O O . ALA A 1 77 ? -5.545 -2.059 16.761 1.00 92.25 77 ALA A O 1
ATOM 617 N N . ALA A 1 78 ? -4.621 -1.157 18.586 1.00 92.31 78 ALA A N 1
ATOM 618 C CA . ALA A 1 78 ? -3.254 -1.322 18.110 1.00 92.31 78 ALA A CA 1
ATOM 619 C C . ALA A 1 78 ? -2.841 -2.801 18.045 1.00 92.31 78 ALA A C 1
ATOM 621 O O . ALA A 1 78 ? -2.148 -3.177 17.098 1.00 92.31 78 ALA A O 1
ATOM 622 N N . ALA A 1 79 ? -3.295 -3.631 18.991 1.00 93.19 79 ALA A N 1
ATOM 623 C CA . ALA A 1 79 ? -3.052 -5.073 19.000 1.00 93.19 79 ALA A CA 1
ATOM 624 C C . ALA A 1 79 ? -3.680 -5.780 17.786 1.00 93.19 79 ALA A C 1
ATOM 626 O O . ALA A 1 79 ? -3.011 -6.608 17.169 1.00 93.19 79 ALA A O 1
ATOM 627 N N . LEU A 1 80 ? -4.890 -5.383 17.368 1.00 92.12 80 LEU A N 1
ATOM 628 C CA . LEU A 1 80 ? -5.532 -5.880 16.137 1.00 92.12 80 LEU A CA 1
ATOM 629 C C . LEU A 1 80 ? -4.751 -5.548 14.859 1.00 92.12 80 LEU A C 1
ATOM 631 O O . LEU A 1 80 ? -4.822 -6.265 13.872 1.00 92.12 80 LEU A O 1
ATOM 635 N N . ALA A 1 81 ? -4.011 -4.444 14.847 1.00 88.31 81 ALA A N 1
ATOM 636 C CA . ALA A 1 81 ? -3.212 -4.023 13.695 1.00 88.31 81 ALA A CA 1
ATOM 637 C C . ALA A 1 81 ? -1.717 -4.367 13.844 1.00 88.31 81 ALA A C 1
ATOM 639 O O . ALA A 1 81 ? -0.890 -3.879 13.064 1.00 88.31 81 ALA A O 1
ATOM 640 N N . GLY A 1 82 ? -1.355 -5.109 14.894 1.00 88.38 82 GLY A N 1
ATOM 641 C CA . GLY A 1 82 ? 0.012 -5.486 15.230 1.00 88.38 82 GLY A CA 1
ATOM 642 C C . GLY A 1 82 ? 0.452 -6.786 14.556 1.00 88.38 82 GLY A C 1
ATOM 643 O O . GLY A 1 82 ? -0.351 -7.531 14.012 1.00 88.38 82 GLY A O 1
ATOM 644 N N . ALA A 1 83 ? 1.754 -7.074 14.613 1.00 87.06 83 ALA A N 1
ATOM 645 C CA . ALA A 1 83 ? 2.327 -8.307 14.062 1.00 87.06 83 ALA A CA 1
ATOM 646 C C . ALA A 1 83 ? 2.260 -9.510 15.028 1.00 87.06 83 ALA A C 1
ATOM 648 O O . ALA A 1 83 ? 2.605 -10.624 14.645 1.00 87.06 83 ALA A O 1
ATOM 649 N N . ASN A 1 84 ? 1.867 -9.296 16.288 1.00 94.06 84 ASN A N 1
ATOM 650 C CA . ASN A 1 84 ? 1.795 -10.361 17.286 1.00 94.06 84 ASN A CA 1
ATOM 651 C C . ASN A 1 84 ? 0.475 -11.131 17.145 1.00 94.06 84 ASN A C 1
ATOM 653 O O . ASN A 1 84 ? -0.581 -10.606 17.494 1.00 94.06 84 ASN A O 1
ATOM 657 N N . ALA A 1 85 ? 0.563 -12.381 16.684 1.00 91.88 85 ALA A N 1
ATOM 658 C CA . ALA A 1 85 ? -0.590 -13.251 16.464 1.00 91.88 85 ALA A CA 1
ATOM 659 C C . ALA A 1 85 ? -1.425 -13.479 17.736 1.00 91.88 85 ALA A C 1
ATOM 661 O O . ALA A 1 85 ? -2.643 -13.357 17.683 1.00 91.88 85 ALA A O 1
ATOM 662 N N . ALA A 1 86 ? -0.788 -13.716 18.886 1.00 92.69 86 ALA A N 1
ATOM 663 C CA . ALA A 1 86 ? -1.501 -13.959 20.142 1.00 92.69 86 ALA A CA 1
ATOM 664 C C . ALA A 1 86 ? -2.245 -12.706 20.631 1.00 92.69 86 ALA A C 1
ATOM 666 O O . ALA A 1 86 ? -3.376 -12.781 21.108 1.00 92.69 86 ALA A O 1
ATOM 667 N N . SER A 1 87 ? -1.627 -11.527 20.492 1.00 91.94 87 SER A N 1
ATOM 668 C CA . SER A 1 87 ? -2.288 -10.258 20.826 1.00 91.94 87 SER A CA 1
ATOM 669 C C . SER A 1 87 ? -3.438 -9.942 19.869 1.00 91.94 87 SER A C 1
ATOM 671 O O . SER A 1 87 ? -4.465 -9.429 20.306 1.00 91.94 87 SER A O 1
ATOM 673 N N . HIS A 1 88 ? -3.271 -10.257 18.584 1.00 93.12 88 HIS A N 1
ATOM 674 C CA . HIS A 1 88 ? -4.306 -10.083 17.572 1.00 93.12 88 HIS A CA 1
ATOM 675 C C . HIS A 1 88 ? -5.517 -10.981 17.848 1.00 93.12 88 HIS A C 1
ATOM 677 O O . HIS A 1 88 ? -6.650 -10.508 17.809 1.00 93.12 88 HIS A O 1
ATOM 683 N N . GLU A 1 89 ? -5.289 -12.267 18.121 1.00 94.06 89 GLU A N 1
ATOM 684 C CA . GLU A 1 89 ? -6.340 -13.246 18.416 1.00 94.06 89 GLU A CA 1
ATOM 685 C C . GLU A 1 89 ? -7.152 -12.825 19.642 1.00 94.06 89 GLU A C 1
ATOM 687 O O . GLU A 1 89 ? -8.360 -12.626 19.530 1.00 94.06 89 GLU A O 1
ATOM 692 N N . LYS A 1 90 ? -6.477 -12.523 20.757 1.00 94.25 90 LYS A N 1
ATOM 693 C CA . LYS A 1 90 ? -7.132 -12.043 21.980 1.00 94.25 90 LYS A CA 1
ATOM 694 C C . LYS A 1 90 ? -7.984 -10.791 21.740 1.00 94.25 90 LYS A C 1
ATOM 696 O O . LYS A 1 90 ? -9.139 -10.734 22.151 1.00 94.25 90 LYS A O 1
ATOM 701 N N . ALA A 1 91 ? -7.435 -9.786 21.057 1.00 93.81 91 ALA A N 1
ATOM 702 C CA . ALA A 1 91 ? -8.179 -8.561 20.769 1.00 93.81 91 ALA A CA 1
ATOM 703 C C . ALA A 1 91 ? -9.363 -8.815 19.815 1.00 93.81 91 ALA A C 1
ATOM 705 O O . ALA A 1 91 ? -10.388 -8.144 19.912 1.00 93.81 91 ALA A O 1
ATOM 706 N N . SER A 1 92 ? -9.248 -9.794 18.913 1.00 94.31 92 SER A N 1
ATOM 707 C CA . SER A 1 92 ? -10.339 -10.186 18.012 1.00 94.31 92 SER A CA 1
ATOM 708 C C . SER A 1 92 ? -11.482 -10.859 18.772 1.00 94.31 92 SER A C 1
ATOM 710 O O . SER A 1 92 ? -12.642 -10.563 18.498 1.00 94.31 92 SER A O 1
ATOM 712 N N . GLU A 1 93 ? -11.174 -11.714 19.750 1.00 95.50 93 GLU A N 1
ATOM 713 C CA . GLU A 1 93 ? -12.169 -12.335 20.634 1.00 95.50 93 GLU A CA 1
ATOM 714 C C . GLU A 1 93 ? -12.887 -11.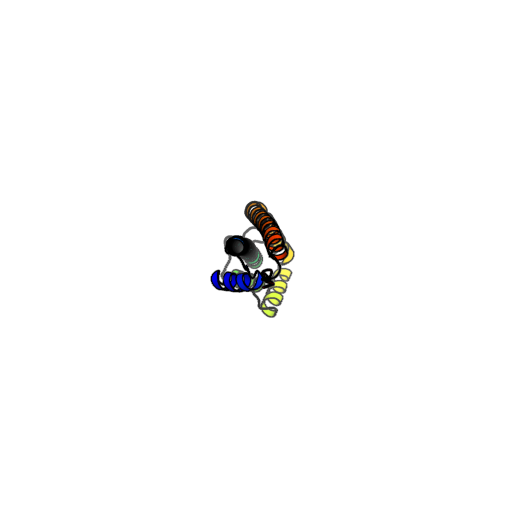297 21.506 1.00 95.50 93 GLU A C 1
ATOM 716 O O . GLU A 1 93 ? -14.115 -11.303 21.597 1.00 95.50 93 GLU A O 1
ATOM 721 N N . GLU A 1 94 ? -12.141 -10.363 22.103 1.00 93.88 94 GLU A N 1
ATOM 722 C CA . GLU A 1 94 ? -12.702 -9.268 22.907 1.00 93.88 94 GLU A CA 1
ATOM 723 C C . GLU A 1 94 ? -13.624 -8.361 22.078 1.00 93.88 94 GLU A C 1
ATOM 725 O O . GLU A 1 94 ? -14.677 -7.924 22.553 1.00 93.88 94 GLU A O 1
ATOM 730 N N . LEU A 1 95 ? -13.252 -8.097 20.824 1.00 93.50 95 LEU A N 1
ATOM 731 C CA . LEU A 1 95 ? -14.066 -7.331 19.888 1.00 93.50 95 LEU A CA 1
ATOM 732 C C . LEU A 1 95 ? -15.340 -8.096 19.487 1.00 93.50 95 LEU A C 1
ATOM 734 O O . LEU A 1 95 ? -16.431 -7.522 19.481 1.00 93.50 95 LEU A O 1
ATOM 738 N N . ALA A 1 96 ? -15.218 -9.400 19.223 1.00 94.44 96 ALA A N 1
ATOM 739 C CA . ALA A 1 96 ? -16.346 -10.269 18.898 1.00 94.44 96 ALA A CA 1
ATOM 740 C C . ALA A 1 96 ? -17.342 -10.378 20.060 1.00 94.44 96 ALA A C 1
ATOM 742 O O . ALA A 1 96 ? -18.551 -10.329 19.838 1.00 94.44 96 ALA A O 1
ATOM 743 N N . ALA A 1 97 ? -16.858 -10.431 21.306 1.00 93.38 97 ALA A N 1
ATOM 744 C CA . ALA A 1 97 ? -17.702 -10.402 22.501 1.00 93.38 97 ALA A CA 1
ATOM 745 C C . ALA A 1 97 ? -18.528 -9.105 22.626 1.00 93.38 97 ALA A C 1
ATOM 747 O O . ALA A 1 97 ? -19.585 -9.104 23.254 1.00 93.38 97 ALA A O 1
ATOM 748 N N . LYS A 1 98 ? -18.078 -8.010 21.996 1.00 90.44 98 LYS A N 1
ATOM 749 C CA . LYS A 1 98 ? -18.809 -6.735 21.888 1.00 90.44 98 LYS A CA 1
ATOM 750 C C . LYS A 1 98 ? -19.740 -6.668 20.668 1.00 90.44 98 LYS A C 1
ATOM 752 O O . LYS A 1 98 ? -20.398 -5.651 20.473 1.00 90.44 98 LYS A O 1
ATOM 757 N N . GLY A 1 99 ? -19.817 -7.733 19.868 1.00 92.69 99 GLY A N 1
ATOM 758 C CA . GLY A 1 99 ? -20.695 -7.830 18.702 1.00 92.69 99 GLY A CA 1
ATOM 759 C C . GLY A 1 99 ? -20.120 -7.237 17.415 1.00 92.69 99 GLY A C 1
ATOM 760 O O . GLY A 1 99 ? -20.884 -6.975 16.491 1.00 92.69 99 GLY A O 1
ATOM 761 N N . PHE A 1 100 ? -18.804 -7.020 17.341 1.00 93.62 100 PHE A N 1
ATOM 762 C CA . PHE A 1 100 ? -18.139 -6.500 16.144 1.00 93.62 100 PHE A CA 1
ATOM 763 C C . PHE A 1 100 ? -17.121 -7.498 15.599 1.00 93.62 100 PHE A C 1
ATOM 765 O O . PHE A 1 100 ? -16.424 -8.164 16.361 1.00 93.62 100 PHE A O 1
ATOM 772 N N . SER A 1 101 ? -16.977 -7.567 14.277 1.00 93.94 101 SER A N 1
ATOM 773 C CA . SER A 1 101 ? -15.926 -8.364 13.644 1.00 93.94 101 SER A CA 1
ATOM 774 C C . SER A 1 101 ? -14.841 -7.495 13.002 1.00 93.94 101 SER A C 1
ATOM 776 O O . SER A 1 101 ? -15.089 -6.397 12.498 1.00 93.94 101 SER A O 1
ATOM 778 N N . VAL A 1 102 ? -13.609 -8.009 12.976 1.00 94.62 102 VAL A N 1
ATOM 779 C CA . VAL A 1 102 ? -12.478 -7.346 12.303 1.00 94.62 102 VAL A CA 1
ATOM 780 C C . VAL A 1 102 ? -12.769 -7.069 10.816 1.00 94.62 102 VAL A C 1
ATOM 782 O O . VAL A 1 102 ? -12.510 -5.943 10.379 1.00 94.62 102 VAL A O 1
ATOM 785 N N . PRO A 1 103 ? -13.338 -8.012 10.028 1.00 95.50 103 PRO A N 1
ATOM 786 C CA . PRO A 1 103 ? -13.675 -7.751 8.630 1.00 95.50 103 PRO A CA 1
ATOM 787 C C . PRO A 1 103 ? -14.684 -6.616 8.434 1.00 95.50 103 PRO A C 1
ATOM 789 O O . PRO A 1 103 ? -14.519 -5.840 7.498 1.00 95.50 103 PRO A O 1
ATOM 792 N N . GLU A 1 104 ? -15.688 -6.467 9.303 1.00 94.12 104 GLU A N 1
ATOM 793 C CA . GLU A 1 104 ? -16.669 -5.372 9.205 1.00 94.12 104 GLU A CA 1
ATOM 794 C C . GLU A 1 104 ? -16.025 -4.005 9.438 1.00 94.12 104 GLU A C 1
ATOM 796 O O . GLU A 1 104 ? -16.259 -3.066 8.674 1.00 94.12 104 GLU A O 1
ATOM 801 N N . ILE A 1 105 ? -15.171 -3.893 10.460 1.00 94.25 105 ILE A N 1
ATOM 802 C CA . ILE A 1 105 ? -14.442 -2.652 10.751 1.00 94.25 105 ILE A CA 1
ATOM 803 C C . ILE A 1 105 ? -13.501 -2.304 9.596 1.00 94.25 105 ILE A C 1
ATOM 805 O O . ILE A 1 105 ? -13.426 -1.147 9.176 1.00 94.25 105 ILE A O 1
ATOM 809 N N . LEU A 1 106 ? -12.806 -3.303 9.046 1.00 94.75 106 LEU A N 1
ATOM 810 C CA . LEU A 1 106 ? -11.922 -3.112 7.904 1.00 94.75 106 LEU A CA 1
ATOM 811 C C . LEU A 1 106 ? -12.698 -2.693 6.650 1.00 94.75 106 LEU A C 1
ATOM 813 O O . LEU A 1 106 ? -12.315 -1.724 5.997 1.00 94.75 106 LEU A O 1
ATOM 817 N N . ALA A 1 107 ? -13.800 -3.375 6.332 1.00 94.75 107 ALA A N 1
ATOM 818 C CA . ALA A 1 107 ? -14.661 -3.031 5.204 1.00 94.75 107 ALA A CA 1
ATOM 819 C C . ALA A 1 107 ? -15.172 -1.592 5.324 1.00 94.75 107 ALA A C 1
ATOM 821 O O . ALA A 1 107 ? -15.124 -0.830 4.360 1.00 94.75 107 ALA A O 1
ATOM 822 N N . LYS A 1 108 ? -15.576 -1.182 6.528 1.00 93.69 108 LYS A N 1
ATOM 823 C CA . LYS A 1 108 ? -15.990 0.194 6.781 1.00 93.69 108 LYS A CA 1
ATOM 824 C C . LYS A 1 108 ? -14.856 1.202 6.592 1.00 93.69 108 LYS A C 1
ATOM 826 O O . LYS A 1 108 ? -15.080 2.233 5.963 1.00 93.69 108 LYS A O 1
ATOM 831 N N . ALA A 1 109 ? -13.646 0.900 7.066 1.00 94.44 109 ALA A N 1
ATOM 832 C CA . ALA A 1 109 ? -12.481 1.753 6.833 1.00 94.44 109 ALA A CA 1
ATOM 833 C C . ALA A 1 109 ? -12.222 1.960 5.330 1.00 94.44 109 ALA A C 1
ATOM 835 O O . ALA A 1 109 ? -11.942 3.082 4.910 1.00 94.44 109 ALA A O 1
ATOM 836 N N . TYR A 1 110 ? -12.366 0.909 4.514 1.00 94.38 110 TYR A N 1
ATOM 837 C CA . TYR A 1 110 ? -12.273 1.018 3.056 1.00 94.38 110 TYR A CA 1
ATOM 838 C C . TYR A 1 110 ? -13.376 1.893 2.463 1.00 94.38 110 TYR A C 1
ATOM 840 O O . TYR A 1 110 ? -13.073 2.768 1.658 1.00 94.38 110 TYR A O 1
ATOM 848 N N . VAL A 1 111 ? -14.634 1.691 2.864 1.00 95.38 111 VAL A N 1
ATOM 849 C CA . VAL A 1 111 ? -15.773 2.472 2.353 1.00 95.38 111 VAL A CA 1
ATOM 850 C C . VAL A 1 111 ? -15.612 3.961 2.662 1.00 95.38 111 VAL A C 1
ATOM 852 O O . VAL A 1 111 ? -15.802 4.791 1.779 1.00 95.38 111 VAL A O 1
ATOM 855 N N . GLU A 1 112 ? -15.221 4.313 3.887 1.00 94.69 112 GLU A N 1
ATOM 856 C CA . GLU A 1 112 ? -15.047 5.715 4.284 1.00 94.69 112 GLU A CA 1
ATOM 857 C C . GLU A 1 112 ? -13.837 6.377 3.617 1.00 94.69 112 GLU A C 1
ATOM 859 O O . GLU A 1 112 ? -13.875 7.567 3.304 1.00 94.69 112 GLU A O 1
ATOM 864 N N . LEU A 1 113 ? -12.764 5.618 3.380 1.00 95.88 113 LEU A N 1
ATOM 865 C CA . LEU A 1 113 ? -11.571 6.138 2.720 1.00 95.88 113 LEU A CA 1
ATOM 866 C C . LEU A 1 113 ? -11.648 6.091 1.194 1.00 95.88 113 LEU A C 1
ATOM 868 O O . LEU A 1 113 ? -10.825 6.748 0.562 1.00 95.88 113 LEU A O 1
ATOM 872 N N . ALA A 1 114 ? -12.596 5.369 0.591 1.00 95.12 114 ALA A N 1
ATOM 873 C CA . ALA A 1 114 ? -12.652 5.144 -0.854 1.00 95.12 114 ALA A CA 1
ATOM 874 C C . ALA A 1 114 ? -12.463 6.425 -1.698 1.00 95.12 114 ALA A C 1
ATOM 876 O O . ALA A 1 114 ? -11.594 6.404 -2.572 1.00 95.12 114 ALA A O 1
ATOM 877 N N . PRO A 1 115 ? -13.125 7.569 -1.403 1.00 96.00 115 PRO A N 1
ATOM 878 C CA . PRO A 1 115 ? -12.917 8.806 -2.166 1.00 96.00 115 PRO A CA 1
ATOM 879 C C . PRO A 1 115 ? -11.477 9.341 -2.100 1.00 96.00 115 PRO A C 1
ATOM 881 O O . PRO A 1 115 ? -10.988 9.962 -3.041 1.00 96.00 115 PRO A O 1
ATOM 884 N N . THR A 1 116 ? -10.787 9.096 -0.986 1.00 94.31 116 THR A N 1
ATOM 885 C CA . THR A 1 116 ? -9.393 9.499 -0.758 1.00 94.31 116 THR A CA 1
ATOM 886 C C . THR A 1 116 ? -8.406 8.504 -1.368 1.00 94.31 116 THR A C 1
ATOM 888 O O . THR A 1 116 ? -7.338 8.906 -1.829 1.00 94.31 116 THR A O 1
ATOM 891 N N . LEU A 1 117 ? -8.734 7.206 -1.374 1.00 95.06 117 LEU A N 1
ATOM 892 C CA . LEU A 1 117 ? -7.858 6.159 -1.909 1.00 95.06 117 LEU A CA 1
ATOM 893 C C . LEU A 1 117 ? -7.904 6.086 -3.433 1.00 95.06 117 LEU A C 1
ATOM 895 O O . LEU A 1 117 ? -6.873 5.824 -4.047 1.00 95.06 117 LEU A O 1
ATOM 899 N N . GLU A 1 118 ? -9.056 6.351 -4.047 1.00 95.94 118 GLU A N 1
ATOM 900 C CA . GLU A 1 118 ? -9.250 6.189 -5.488 1.00 95.94 118 GLU A CA 1
ATOM 901 C C . GLU A 1 118 ? -8.213 6.960 -6.336 1.00 95.94 118 GLU A C 1
ATOM 903 O O . GLU A 1 118 ? -7.624 6.361 -7.244 1.00 95.94 118 GLU A O 1
ATOM 908 N N . PRO A 1 119 ? -7.882 8.241 -6.057 1.00 94.94 119 PRO A N 1
ATOM 909 C CA . PRO A 1 119 ? -6.813 8.930 -6.780 1.00 94.94 119 PRO A CA 1
ATOM 910 C C . PRO A 1 119 ? -5.442 8.261 -6.614 1.00 94.94 119 PRO A C 1
ATOM 912 O O . PRO A 1 119 ? -4.666 8.220 -7.569 1.00 94.94 119 PRO A O 1
ATOM 915 N N . LEU A 1 120 ? -5.144 7.719 -5.428 1.00 94.38 120 LEU A N 1
ATOM 916 C CA . LEU A 1 120 ? -3.876 7.039 -5.148 1.00 94.38 120 LEU A CA 1
ATOM 917 C C . LEU A 1 120 ? -3.780 5.728 -5.924 1.00 94.38 120 LEU A C 1
ATOM 919 O O . LEU A 1 120 ? -2.749 5.446 -6.527 1.00 94.38 120 LEU A O 1
ATOM 923 N N . GLU A 1 121 ? -4.856 4.944 -5.938 1.00 95.19 121 GLU A N 1
ATOM 924 C CA . GLU A 1 121 ? -4.925 3.673 -6.659 1.00 95.19 121 GLU A CA 1
ATOM 925 C C . GLU A 1 121 ? -4.824 3.878 -8.166 1.00 95.19 121 GLU A C 1
ATOM 927 O O . GLU A 1 121 ? -4.054 3.185 -8.834 1.00 95.19 121 GLU A O 1
ATOM 932 N N . ARG A 1 122 ? -5.510 4.897 -8.695 1.00 97.00 122 ARG A N 1
ATOM 933 C CA . ARG A 1 122 ? -5.371 5.307 -10.094 1.00 97.00 122 ARG A CA 1
ATOM 934 C C . ARG A 1 122 ? -3.930 5.687 -10.422 1.00 97.00 122 ARG A C 1
ATOM 936 O O . ARG A 1 122 ? -3.411 5.275 -11.457 1.00 97.00 122 ARG A O 1
ATOM 943 N N . HIS A 1 123 ? -3.277 6.453 -9.553 1.00 95.31 123 HIS A N 1
ATOM 944 C CA . HIS A 1 123 ? -1.898 6.867 -9.775 1.00 95.31 123 HIS A CA 1
ATOM 945 C C . HIS A 1 123 ? -0.925 5.679 -9.717 1.00 95.31 123 HIS A C 1
ATOM 947 O O . HIS A 1 123 ? -0.051 5.565 -10.574 1.00 95.31 123 HIS A O 1
ATOM 953 N N . ILE A 1 124 ? -1.117 4.744 -8.778 1.00 96.38 124 ILE A N 1
ATOM 954 C CA . ILE A 1 124 ? -0.358 3.483 -8.720 1.00 96.38 124 ILE A CA 1
ATOM 955 C C . ILE A 1 124 ? -0.510 2.705 -10.028 1.00 96.38 124 ILE A C 1
ATOM 957 O O . ILE A 1 124 ? 0.496 2.318 -10.619 1.00 96.38 124 ILE A O 1
ATOM 961 N N . ALA A 1 125 ? -1.740 2.532 -10.517 1.00 96.94 125 ALA A N 1
ATOM 962 C CA . ALA A 1 125 ? -1.998 1.821 -11.766 1.00 96.94 125 ALA A CA 1
ATOM 963 C C . ALA A 1 125 ? -1.308 2.488 -12.973 1.00 96.94 125 ALA A C 1
ATOM 965 O O . ALA A 1 125 ? -0.688 1.802 -13.785 1.00 96.94 125 ALA A O 1
ATOM 966 N N . GLN A 1 126 ? -1.347 3.822 -13.060 1.00 97.25 126 GLN A N 1
ATOM 967 C CA . GLN A 1 126 ? -0.658 4.585 -14.110 1.00 97.25 126 GLN A CA 1
ATOM 968 C C . GLN A 1 126 ? 0.867 4.406 -14.056 1.00 97.25 126 GLN A C 1
ATOM 970 O O . GLN A 1 126 ? 1.507 4.219 -15.094 1.00 97.25 126 GLN A O 1
ATOM 975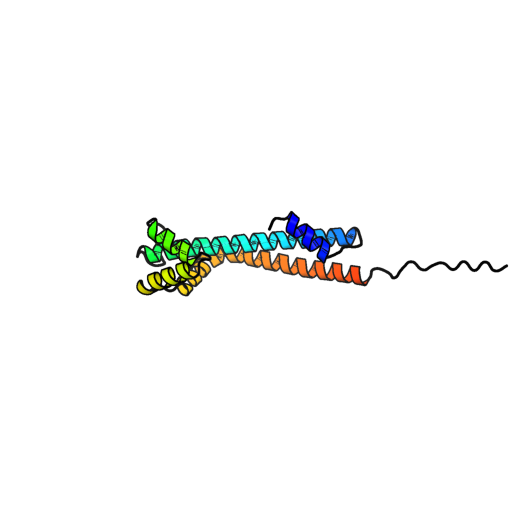 N N . MET A 1 127 ? 1.458 4.442 -12.856 1.00 96.94 127 MET A N 1
ATOM 976 C CA . MET A 1 127 ? 2.894 4.205 -12.674 1.00 96.94 127 MET A CA 1
ATOM 977 C C . MET A 1 127 ? 3.280 2.781 -13.084 1.00 96.94 127 MET A C 1
ATOM 979 O O . MET A 1 127 ? 4.276 2.597 -13.782 1.00 96.94 127 MET A O 1
ATOM 983 N N . GLU A 1 128 ? 2.476 1.780 -12.719 1.00 96.56 128 GLU A N 1
ATOM 984 C CA . GLU A 1 128 ? 2.709 0.385 -13.104 1.00 96.56 128 GLU A CA 1
ATOM 985 C C . GLU A 1 128 ? 2.607 0.165 -14.616 1.00 96.56 128 GLU A C 1
ATOM 987 O O . GLU A 1 128 ? 3.435 -0.549 -15.187 1.00 96.56 128 GLU A O 1
ATOM 992 N N . GLU A 1 129 ? 1.635 0.791 -15.282 1.00 97.88 129 GLU A N 1
ATOM 993 C CA . GLU A 1 129 ? 1.503 0.717 -16.737 1.00 97.88 129 GLU A CA 1
ATOM 994 C C . GLU A 1 129 ? 2.728 1.323 -17.431 1.00 97.88 129 GLU A C 1
ATOM 996 O O . GLU A 1 129 ? 3.348 0.686 -18.289 1.00 97.88 129 GLU A O 1
ATOM 1001 N N . ARG A 1 130 ? 3.131 2.531 -17.018 1.00 97.62 130 ARG A N 1
ATOM 1002 C CA . ARG A 1 130 ? 4.310 3.206 -17.572 1.00 97.62 130 ARG A CA 1
ATOM 1003 C C . ARG A 1 130 ? 5.585 2.400 -17.325 1.00 97.62 130 ARG A C 1
ATOM 1005 O O . ARG A 1 130 ? 6.408 2.284 -18.230 1.00 97.62 130 ARG A O 1
ATOM 1012 N N . ARG A 1 131 ? 5.729 1.799 -16.140 1.00 97.19 131 ARG A N 1
ATOM 1013 C CA . ARG A 1 131 ? 6.852 0.918 -15.797 1.00 97.19 131 ARG A CA 1
ATOM 1014 C C . ARG A 1 131 ? 6.914 -0.293 -16.726 1.00 97.19 131 ARG A C 1
ATOM 1016 O O . ARG A 1 131 ? 7.980 -0.594 -17.250 1.00 97.19 131 ARG A O 1
ATOM 1023 N N . ARG A 1 132 ? 5.785 -0.978 -16.956 1.00 96.75 132 ARG A N 1
ATOM 1024 C CA . ARG A 1 132 ? 5.717 -2.139 -17.866 1.00 96.75 132 ARG A CA 1
ATOM 1025 C C . ARG A 1 132 ? 6.092 -1.758 -19.296 1.00 96.75 132 ARG A C 1
ATOM 1027 O O . ARG A 1 132 ? 6.813 -2.509 -19.941 1.00 96.75 132 ARG A O 1
ATOM 1034 N N . ARG A 1 133 ? 5.650 -0.587 -19.761 1.00 97.88 133 ARG A N 1
ATOM 1035 C CA . ARG A 1 133 ? 6.010 -0.061 -21.084 1.00 97.88 133 ARG A CA 1
ATOM 1036 C C . ARG A 1 133 ? 7.518 0.164 -21.210 1.00 97.88 133 ARG A C 1
ATOM 1038 O O . ARG A 1 133 ? 8.131 -0.401 -22.104 1.00 97.88 133 ARG A O 1
ATOM 1045 N N . LEU A 1 134 ? 8.116 0.898 -20.268 1.00 97.06 134 LEU A N 1
ATOM 1046 C CA . LEU A 1 134 ? 9.560 1.163 -20.265 1.00 97.06 134 LEU A CA 1
ATOM 1047 C C . LEU A 1 134 ? 10.394 -0.114 -20.130 1.00 97.06 134 LEU A C 1
ATOM 1049 O O . LEU A 1 134 ? 11.457 -0.209 -20.732 1.00 97.06 134 LEU A O 1
ATOM 1053 N N . ARG A 1 135 ? 9.916 -1.100 -19.360 1.00 95.81 135 ARG A N 1
ATOM 1054 C CA . ARG A 1 135 ? 10.561 -2.416 -19.275 1.00 95.81 135 ARG A CA 1
ATOM 1055 C C . ARG A 1 135 ? 10.553 -3.117 -20.633 1.00 95.81 135 ARG A C 1
ATOM 1057 O O . ARG A 1 135 ? 11.599 -3.579 -21.055 1.00 95.81 135 ARG A O 1
ATOM 1064 N N . GLY A 1 136 ? 9.427 -3.107 -21.348 1.00 95.88 136 GLY A N 1
ATOM 1065 C CA . GLY A 1 136 ? 9.354 -3.652 -22.707 1.00 95.88 136 GLY A CA 1
ATOM 1066 C C . GLY A 1 136 ? 10.275 -2.938 -23.706 1.00 95.88 136 GLY A C 1
ATOM 1067 O O . GLY A 1 136 ? 10.911 -3.597 -24.531 1.00 95.88 136 GLY A O 1
ATOM 1068 N N . ASP A 1 137 ? 10.392 -1.610 -23.610 1.00 95.19 137 ASP A N 1
ATOM 1069 C CA . ASP A 1 137 ? 11.324 -0.830 -24.436 1.00 95.19 137 ASP A CA 1
ATOM 1070 C C . ASP A 1 137 ? 12.783 -1.211 -24.134 1.00 95.19 137 ASP A C 1
ATOM 1072 O O . ASP A 1 137 ? 13.564 -1.451 -25.056 1.00 95.19 137 ASP A O 1
ATOM 1076 N N . LEU A 1 138 ? 13.136 -1.321 -22.847 1.00 94.38 138 LEU A N 1
ATOM 1077 C CA . LEU A 1 138 ? 14.459 -1.755 -22.398 1.00 94.38 138 LEU A CA 1
ATOM 1078 C C . LEU A 1 138 ? 14.780 -3.168 -22.896 1.00 94.38 138 LEU A C 1
ATOM 1080 O O . LEU A 1 138 ? 15.810 -3.363 -23.530 1.00 94.38 138 LEU A O 1
ATOM 1084 N N . ASP A 1 139 ? 13.877 -4.127 -22.690 1.00 93.69 139 ASP A N 1
ATOM 1085 C CA . ASP A 1 139 ? 14.076 -5.518 -23.104 1.00 93.69 139 ASP A CA 1
ATOM 1086 C C . ASP A 1 139 ? 14.242 -5.627 -24.635 1.00 93.69 139 ASP A C 1
ATOM 1088 O O . ASP A 1 139 ? 15.049 -6.415 -25.131 1.00 93.69 139 ASP A O 1
ATOM 1092 N N . THR A 1 140 ? 13.541 -4.780 -25.401 1.00 94.19 140 THR A N 1
ATOM 1093 C CA . THR A 1 140 ? 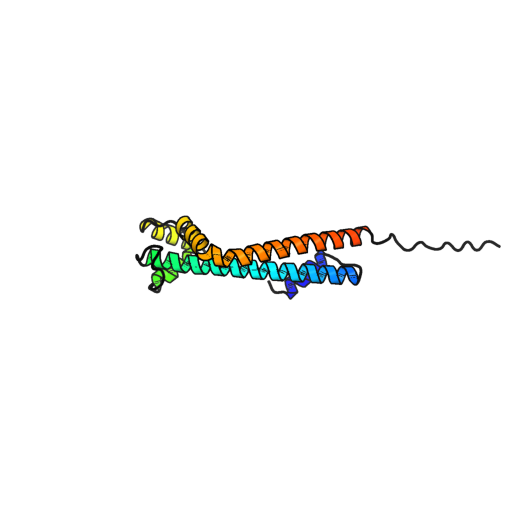13.702 -4.684 -26.862 1.00 94.19 140 THR A CA 1
ATOM 1094 C C . THR A 1 140 ? 15.088 -4.171 -27.258 1.00 94.19 140 THR A C 1
ATOM 1096 O O . THR A 1 140 ? 15.646 -4.638 -28.250 1.00 94.19 140 THR A O 1
ATOM 1099 N N . LEU A 1 141 ? 15.649 -3.211 -26.519 1.00 90.75 141 LEU A N 1
ATOM 1100 C CA . LEU A 1 141 ? 17.002 -2.700 -26.764 1.00 90.75 141 LEU A CA 1
ATOM 1101 C C . LEU A 1 141 ? 18.061 -3.734 -26.393 1.00 90.75 141 LEU A C 1
ATOM 1103 O O . LEU A 1 141 ? 18.937 -4.008 -27.211 1.00 90.75 141 LEU A O 1
ATOM 1107 N N . THR A 1 142 ? 17.921 -4.374 -25.232 1.00 87.94 142 THR A N 1
ATOM 1108 C CA . THR A 1 142 ? 18.821 -5.444 -24.788 1.00 87.94 142 THR A CA 1
ATOM 1109 C C . THR A 1 142 ? 18.845 -6.598 -25.793 1.00 87.94 142 THR A C 1
ATOM 1111 O O . THR A 1 142 ? 19.912 -7.105 -26.120 1.00 87.94 142 THR A O 1
ATOM 1114 N N . ALA A 1 143 ? 17.691 -6.973 -26.357 1.00 87.56 143 ALA A N 1
ATOM 1115 C CA . ALA A 1 143 ? 17.607 -8.011 -27.387 1.00 87.56 143 ALA A CA 1
ATOM 1116 C C . ALA A 1 143 ? 18.205 -7.598 -28.747 1.00 87.56 143 ALA A C 1
ATOM 1118 O O . ALA A 1 143 ? 18.505 -8.459 -29.572 1.00 87.56 143 ALA A O 1
ATOM 1119 N N . ARG A 1 144 ? 18.343 -6.291 -29.010 1.00 79.06 144 ARG A N 1
ATOM 1120 C CA . ARG A 1 144 ? 18.895 -5.731 -30.255 1.00 79.06 144 ARG A CA 1
ATOM 1121 C C . ARG A 1 144 ? 20.382 -5.395 -30.171 1.00 79.06 144 ARG A C 1
ATOM 1123 O O . ARG A 1 144 ? 20.947 -5.034 -31.203 1.00 79.06 144 ARG A O 1
ATOM 1130 N N . ALA A 1 145 ? 20.997 -5.465 -28.990 1.00 60.91 145 ALA A N 1
ATOM 1131 C CA . ALA A 1 145 ? 22.423 -5.206 -28.833 1.00 60.91 145 ALA A CA 1
ATOM 1132 C C . ALA A 1 145 ? 23.224 -6.145 -29.770 1.00 60.91 145 ALA A C 1
ATOM 1134 O O . ALA A 1 145 ? 23.034 -7.362 -29.712 1.00 60.91 145 ALA A O 1
ATOM 1135 N N . PRO A 1 146 ? 24.043 -5.602 -30.692 1.00 58.50 146 PRO A N 1
ATOM 1136 C CA . PRO A 1 146 ? 24.684 -6.388 -31.739 1.00 58.50 146 PRO A CA 1
ATOM 1137 C C . PRO A 1 146 ? 25.736 -7.357 -31.185 1.00 58.50 146 PRO A C 1
ATOM 1139 O O . PRO A 1 146 ? 26.447 -7.061 -30.228 1.00 58.50 146 PRO A O 1
ATOM 1142 N N . ILE A 1 147 ? 25.797 -8.514 -31.849 1.00 58.19 147 ILE A N 1
ATOM 1143 C CA . ILE A 1 147 ? 26.839 -9.548 -31.796 1.00 58.19 147 ILE A CA 1
ATOM 1144 C C . ILE A 1 147 ? 28.225 -8.891 -31.899 1.00 58.19 147 ILE A C 1
ATOM 1146 O O . ILE A 1 147 ? 28.372 -7.923 -32.644 1.00 58.19 147 ILE A O 1
ATOM 1150 N N . GLU A 1 148 ? 29.194 -9.435 -31.153 1.00 51.38 148 GLU A N 1
ATOM 1151 C CA . GLU A 1 148 ? 30.617 -9.060 -31.118 1.00 51.38 148 GLU A CA 1
ATOM 1152 C C . GLU A 1 148 ? 31.139 -8.490 -32.445 1.00 51.38 148 GLU A C 1
ATOM 1154 O O . GLU A 1 148 ? 30.896 -9.056 -33.514 1.00 51.38 148 GLU A O 1
ATOM 1159 N N . ASP A 1 149 ? 31.864 -7.371 -32.339 1.00 50.47 149 ASP A N 1
ATOM 1160 C CA . ASP A 1 149 ? 32.508 -6.651 -33.437 1.00 50.47 149 ASP A CA 1
ATOM 1161 C C . ASP A 1 149 ? 33.059 -7.611 -34.500 1.00 50.47 149 ASP A C 1
ATOM 1163 O O . ASP A 1 149 ? 33.928 -8.443 -34.231 1.00 50.47 149 ASP A O 1
ATOM 1167 N N . ALA A 1 150 ? 32.552 -7.491 -35.729 1.00 56.41 150 ALA A N 1
ATOM 1168 C CA . ALA A 1 150 ? 33.065 -8.239 -36.864 1.00 56.41 150 ALA A CA 1
ATOM 1169 C C . ALA A 1 150 ? 34.572 -7.970 -37.007 1.00 56.41 150 ALA A C 1
ATOM 1171 O O . ALA A 1 150 ? 34.990 -6.866 -37.361 1.00 56.41 150 ALA A O 1
ATOM 1172 N N . VAL A 1 151 ? 35.389 -8.990 -36.735 1.00 56.84 151 VAL A N 1
ATOM 1173 C CA . VAL A 1 151 ? 36.827 -8.958 -36.998 1.00 56.84 151 VAL A CA 1
ATOM 1174 C C . VAL A 1 151 ? 37.010 -8.792 -38.503 1.00 56.84 151 VAL A C 1
ATOM 1176 O O . VAL A 1 151 ? 36.689 -9.691 -39.282 1.00 56.84 151 VAL A O 1
ATOM 1179 N N . LEU A 1 152 ? 37.517 -7.633 -38.924 1.00 55.22 152 LEU A N 1
ATOM 1180 C CA . LEU A 1 152 ? 38.014 -7.445 -40.281 1.00 55.22 152 LEU A CA 1
ATOM 1181 C C . LEU A 1 152 ? 39.225 -8.363 -40.456 1.00 55.22 152 LEU A C 1
ATOM 1183 O O . LEU A 1 152 ? 40.324 -8.047 -40.003 1.00 55.22 152 LEU A O 1
ATOM 1187 N N . VAL A 1 153 ? 39.021 -9.510 -41.101 1.00 55.97 153 VAL A N 1
ATOM 1188 C CA . VAL A 1 153 ? 40.126 -10.283 -41.663 1.00 55.97 153 VAL A CA 1
ATOM 1189 C C . VAL A 1 153 ? 40.662 -9.458 -42.828 1.00 55.97 153 VAL A C 1
ATOM 1191 O O . VAL A 1 153 ? 40.101 -9.461 -43.922 1.00 55.97 153 VAL A O 1
ATOM 1194 N N . VAL A 1 154 ? 41.710 -8.680 -42.564 1.00 56.31 154 VAL A N 1
ATOM 1195 C CA . VAL A 1 154 ? 42.550 -8.129 -43.623 1.00 56.31 154 VAL A CA 1
ATOM 1196 C C . VAL A 1 154 ? 43.287 -9.327 -44.211 1.00 56.31 154 VAL A C 1
ATOM 1198 O O . VAL A 1 154 ? 44.206 -9.856 -43.593 1.00 56.31 154 VAL A O 1
ATOM 1201 N N . ASN A 1 155 ? 42.811 -9.820 -45.353 1.00 52.88 155 ASN A N 1
ATOM 1202 C CA . ASN A 1 155 ? 43.602 -10.726 -46.173 1.00 52.88 155 ASN A CA 1
ATOM 1203 C C . ASN A 1 155 ? 44.700 -9.877 -46.817 1.00 52.88 155 ASN A C 1
ATOM 1205 O O . ASN A 1 155 ? 44.435 -9.145 -47.771 1.00 52.88 155 ASN A O 1
ATOM 1209 N N . ASP A 1 156 ? 45.899 -9.946 -46.248 1.00 57.69 156 ASP A N 1
ATOM 1210 C CA . ASP A 1 156 ? 47.126 -9.553 -46.931 1.00 57.69 156 ASP A CA 1
ATOM 1211 C C . ASP A 1 156 ? 47.445 -10.643 -47.964 1.00 57.69 156 ASP A C 1
ATOM 1213 O O . ASP A 1 156 ? 48.141 -11.604 -47.648 1.00 57.69 156 ASP A O 1
ATOM 1217 N N . ASP A 1 157 ? 46.905 -10.509 -49.177 1.00 58.84 157 ASP A N 1
ATOM 1218 C CA . ASP A 1 157 ? 47.374 -11.255 -50.346 1.00 58.84 157 ASP A CA 1
ATOM 1219 C C . ASP A 1 157 ? 47.758 -10.265 -51.467 1.00 58.84 157 ASP A C 1
ATOM 1221 O O . ASP A 1 157 ? 46.907 -9.533 -51.982 1.00 58.84 157 ASP A O 1
ATOM 1225 N N . ASP A 1 158 ? 49.056 -10.331 -51.799 1.00 48.31 158 ASP A N 1
ATOM 1226 C CA . ASP A 1 158 ? 49.840 -9.825 -52.949 1.00 48.31 158 ASP A CA 1
ATOM 1227 C C . ASP A 1 158 ? 50.148 -8.319 -53.116 1.00 48.31 158 ASP A C 1
ATOM 1229 O O . ASP A 1 158 ? 49.314 -7.535 -53.630 1.00 48.31 158 ASP A O 1
#

Organism: NCBI:txid2480588